Protein AF-A0A528B5R7-F1 (afdb_monomer)

Mean predicted aligned error: 3.53 Å

Solvent-accessible surface area (backbone atoms only — not comparable to full-atom values): 7921 Å² total; per-residue (Å²): 108,72,66,57,52,33,51,52,15,49,74,62,68,35,51,68,36,23,51,47,30,53,55,45,46,54,53,34,49,49,42,38,52,38,29,48,50,32,49,22,60,28,48,76,69,51,77,59,49,83,43,31,18,43,35,43,83,52,29,49,66,48,43,52,49,32,48,53,18,42,41,20,72,52,27,46,54,47,86,100,56,92,52,55,29,66,30,18,62,25,50,48,50,29,47,51,45,27,60,73,35,89,54,97,59,19,66,59,52,26,53,52,51,52,54,48,45,53,51,46,39,50,56,47,50,50,46,55,43,39,39,32,35,68,70,63,48,49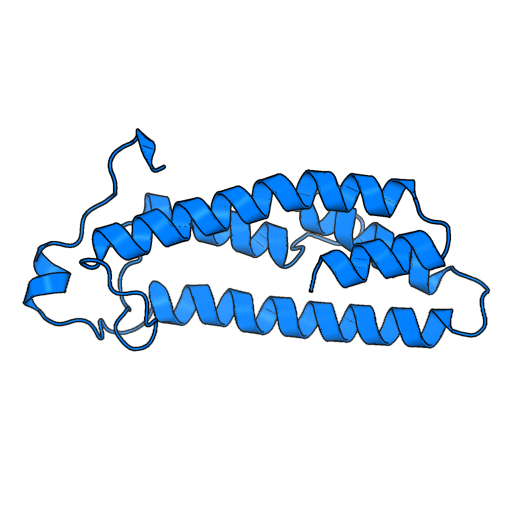,55,71,72,48,64,73,63,42,41,65,62,60,79,94,54,110

Secondary structure (DSSP, 8-state):
-HHHHHHHHHHTT-HHHHHHHHHHHHHHHHHHHHHHHHHHHHTTT---GGG---GGGTSHHHHHHHHHHHHHHHT-B-TTSS-B-HHHHHHHHHHHHHHH--STTHHHHHHHHHHHHHHHHHHHHHHHHHHHSSS--S-HHHHHH--PPPGGG-

Nearest PDB structures (foldseek):
  8qc1-assembly1_L  TM=9.834E-01  e=3.008E-12  Paracoccus denitrificans PD1222
  8qby-assembly1_L  TM=9.821E-01  e=6.115E-12  Paracoccus denitrificans PD1222
  8e73-assembly1_5M  TM=9.513E-01  e=4.923E-09  Vigna radiata
  8uev-assembly1_1L  TM=9.376E-01  e=4.715E-07  Sus scrofa
  8gym-assembly1_N5  TM=8.892E-01  e=3.010E-05  Tetrahymena thermophila SB210

Structure (mmCIF, N/CA/C/O backbone):
data_AF-A0A528B5R7-F1
#
_entry.id   AF-A0A528B5R7-F1
#
loop_
_atom_site.group_PDB
_atom_site.id
_atom_site.type_symbol
_atom_site.label_atom_id
_atom_site.label_alt_id
_atom_site.label_comp_id
_atom_site.label_asym_id
_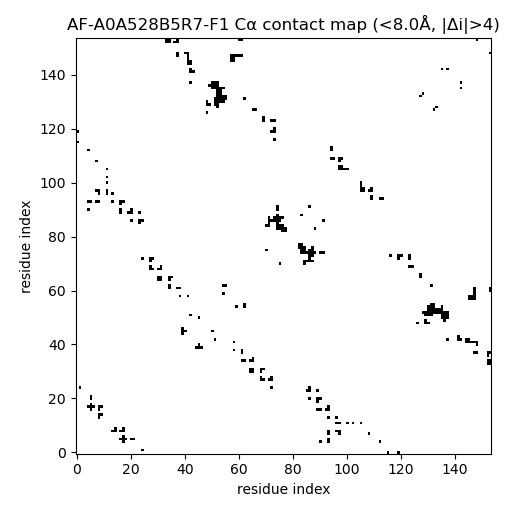atom_site.label_entity_id
_atom_site.label_seq_id
_atom_site.pdbx_PDB_ins_code
_atom_site.Cartn_x
_atom_site.Cartn_y
_atom_site.Cartn_z
_atom_site.occupancy
_atom_site.B_iso_or_equiv
_atom_site.auth_seq_id
_atom_site.auth_comp_id
_atom_site.auth_asym_id
_atom_site.auth_atom_id
_atom_site.pdbx_PDB_model_num
ATOM 1 N N . SER A 1 1 ? 7.895 -7.836 -2.537 1.00 76.50 1 SER A N 1
ATOM 2 C CA . SER A 1 1 ? 8.471 -6.739 -1.725 1.00 76.50 1 SER A CA 1
ATOM 3 C C . SER A 1 1 ? 8.594 -5.503 -2.602 1.00 76.50 1 SER A C 1
ATOM 5 O O . SER A 1 1 ? 9.084 -5.641 -3.715 1.00 76.50 1 SER A O 1
ATOM 7 N N . GLN A 1 2 ? 8.127 -4.334 -2.152 1.00 91.81 2 GLN A N 1
ATOM 8 C CA . GLN A 1 2 ? 8.035 -3.107 -2.972 1.00 91.81 2 GLN A CA 1
ATOM 9 C C . GLN A 1 2 ? 9.410 -2.533 -3.345 1.00 91.81 2 GLN A C 1
ATOM 11 O O . GLN A 1 2 ? 9.590 -2.033 -4.448 1.00 91.81 2 GLN A O 1
ATOM 16 N N . LEU A 1 3 ? 10.420 -2.720 -2.487 1.00 94.12 3 LEU A N 1
ATOM 17 C CA . LEU A 1 3 ? 11.808 -2.403 -2.838 1.00 94.12 3 LEU A CA 1
ATOM 18 C C . LEU A 1 3 ? 12.263 -3.175 -4.085 1.00 94.12 3 LEU A C 1
ATOM 20 O O . LEU A 1 3 ? 12.935 -2.611 -4.936 1.00 94.12 3 LEU A O 1
ATOM 24 N N . GLY A 1 4 ? 11.832 -4.432 -4.243 1.00 95.38 4 GLY A N 1
ATOM 25 C CA . GLY A 1 4 ? 12.128 -5.226 -5.438 1.00 95.38 4 GLY A CA 1
ATOM 26 C C . GLY A 1 4 ? 11.604 -4.588 -6.727 1.00 95.38 4 GLY A C 1
ATOM 27 O O . GLY A 1 4 ? 12.322 -4.575 -7.719 1.00 95.38 4 GLY A O 1
ATOM 28 N N . TYR A 1 5 ? 10.408 -3.983 -6.700 1.00 96.06 5 TYR A N 1
ATOM 29 C CA . TYR A 1 5 ? 9.885 -3.217 -7.842 1.00 96.06 5 TYR A CA 1
ATOM 30 C C . TYR A 1 5 ? 10.790 -2.033 -8.165 1.00 96.06 5 TYR A C 1
ATOM 32 O O . TYR A 1 5 ? 11.164 -1.841 -9.318 1.00 96.06 5 TYR A O 1
ATOM 40 N N . MET A 1 6 ? 11.187 -1.270 -7.144 1.00 97.38 6 MET A N 1
ATOM 41 C CA . MET A 1 6 ? 12.063 -0.110 -7.318 1.00 97.38 6 MET A CA 1
ATOM 42 C C . MET A 1 6 ? 13.414 -0.523 -7.918 1.00 97.38 6 MET A C 1
ATOM 44 O O . MET A 1 6 ? 13.882 0.120 -8.850 1.00 97.38 6 MET A O 1
ATOM 48 N N . PHE A 1 7 ? 14.014 -1.626 -7.459 1.00 96.50 7 PHE A N 1
ATOM 49 C CA . PHE A 1 7 ? 15.269 -2.135 -8.023 1.00 96.50 7 PHE A CA 1
ATOM 50 C C . PHE A 1 7 ? 15.124 -2.626 -9.465 1.00 96.50 7 PHE A C 1
ATOM 52 O O . PHE A 1 7 ? 16.011 -2.360 -10.274 1.00 96.50 7 PHE A O 1
ATOM 59 N N . VAL A 1 8 ? 14.019 -3.292 -9.817 1.00 96.12 8 VAL A N 1
ATOM 60 C CA . VAL A 1 8 ? 13.759 -3.672 -11.216 1.00 96.12 8 VAL A CA 1
ATOM 61 C C . VAL A 1 8 ? 13.615 -2.428 -12.091 1.00 96.12 8 VAL A C 1
ATOM 63 O O . VAL A 1 8 ? 14.239 -2.366 -13.146 1.00 96.12 8 VAL A O 1
ATOM 66 N N . ALA A 1 9 ? 12.880 -1.410 -11.633 1.00 96.44 9 ALA A N 1
ATOM 67 C CA . ALA A 1 9 ? 12.738 -0.140 -12.342 1.00 96.44 9 ALA A CA 1
ATOM 68 C C . ALA A 1 9 ? 14.097 0.534 -12.594 1.00 96.44 9 ALA A C 1
ATOM 70 O O . ALA A 1 9 ? 14.393 0.923 -13.721 1.00 96.44 9 ALA A O 1
ATOM 71 N N . LEU A 1 10 ? 14.957 0.610 -11.573 1.00 96.06 10 LEU A N 1
ATOM 72 C CA . LEU A 1 10 ? 16.326 1.117 -11.716 1.00 96.06 10 LEU A CA 1
ATOM 73 C C . LEU A 1 10 ? 17.145 0.278 -12.710 1.00 96.06 10 LEU A C 1
ATOM 75 O O . LEU A 1 10 ? 17.865 0.838 -13.532 1.00 96.06 10 LEU A O 1
ATOM 79 N N . GLY A 1 11 ? 17.006 -1.049 -12.666 1.00 94.00 11 GLY A N 1
ATOM 80 C CA . GLY A 1 11 ? 17.708 -1.980 -13.553 1.00 94.00 11 GLY A CA 1
ATOM 81 C C . GLY A 1 11 ? 17.317 -1.859 -15.028 1.00 94.00 11 GLY A C 1
ATOM 82 O O . GLY A 1 11 ? 18.138 -2.141 -15.897 1.00 94.00 11 GLY A O 1
ATOM 83 N N . VAL A 1 12 ? 16.097 -1.401 -15.324 1.00 95.00 12 VAL A N 1
ATOM 84 C CA . VAL A 1 12 ? 15.637 -1.117 -16.696 1.00 95.00 12 VAL A CA 1
ATOM 85 C C . VAL A 1 12 ? 15.765 0.362 -17.089 1.00 95.00 12 VAL A C 1
ATOM 87 O O . VAL A 1 12 ? 15.306 0.749 -18.158 1.00 95.00 12 VAL A O 1
ATOM 90 N N . GLY A 1 13 ? 16.393 1.196 -16.250 1.00 94.69 13 GLY A N 1
ATOM 91 C CA . GLY A 1 13 ? 16.606 2.626 -16.512 1.00 94.69 13 GLY A CA 1
ATOM 92 C C . GLY A 1 13 ? 15.399 3.530 -16.223 1.00 94.69 13 GLY A C 1
ATOM 93 O O . GLY A 1 13 ? 15.436 4.726 -16.507 1.00 94.69 13 GLY A O 1
ATOM 94 N N . ALA A 1 14 ? 14.334 3.004 -15.616 1.00 96.31 14 ALA A N 1
ATOM 95 C CA . ALA A 1 14 ? 13.118 3.738 -15.268 1.00 96.31 14 ALA A CA 1
ATOM 96 C C . ALA A 1 14 ? 13.242 4.463 -13.910 1.00 96.31 14 ALA A C 1
ATOM 98 O O . ALA A 1 14 ? 12.447 4.256 -12.989 1.00 96.31 14 ALA A O 1
ATOM 99 N N . TYR A 1 15 ? 14.243 5.339 -13.770 1.00 97.00 15 TYR A N 1
ATOM 100 C CA . TYR A 1 15 ? 14.538 6.058 -12.519 1.00 97.00 15 TYR A CA 1
ATOM 101 C C . TYR A 1 15 ? 13.349 6.881 -12.002 1.00 97.00 15 TYR A C 1
ATOM 103 O O . TYR A 1 15 ? 13.062 6.874 -10.805 1.00 97.00 15 TYR A O 1
ATOM 111 N N . GLY A 1 16 ? 12.623 7.550 -12.906 1.00 97.56 16 GLY A N 1
ATOM 112 C CA . GLY A 1 16 ? 11.435 8.332 -12.554 1.00 97.56 16 GLY A CA 1
ATOM 113 C C . GLY A 1 16 ? 10.329 7.473 -11.935 1.00 97.56 16 GLY A C 1
ATOM 114 O O . GLY A 1 16 ? 9.782 7.838 -10.896 1.00 97.56 16 GLY A O 1
ATOM 115 N N . ALA A 1 17 ? 10.066 6.293 -12.508 1.00 96.94 17 ALA A N 1
ATOM 116 C CA . ALA A 1 17 ? 9.093 5.344 -11.968 1.00 96.94 17 ALA A CA 1
ATOM 117 C C . ALA A 1 17 ? 9.529 4.808 -10.593 1.00 96.94 17 ALA A C 1
ATOM 119 O O . ALA A 1 17 ? 8.709 4.718 -9.679 1.00 96.94 17 ALA A O 1
ATOM 120 N N . ALA A 1 18 ? 10.825 4.529 -10.408 1.00 97.75 18 ALA A N 1
ATOM 121 C CA . ALA A 1 18 ? 11.370 4.086 -9.125 1.00 97.75 18 ALA A CA 1
ATOM 122 C C . ALA A 1 18 ? 11.162 5.128 -8.010 1.00 97.75 18 ALA A C 1
ATOM 124 O O . ALA A 1 18 ? 10.672 4.788 -6.932 1.00 97.75 18 ALA A O 1
ATOM 125 N N . ILE A 1 19 ? 11.488 6.400 -8.270 1.00 97.81 19 ILE A N 1
ATOM 126 C CA . ILE A 1 19 ? 11.326 7.494 -7.298 1.00 97.81 19 ILE A CA 1
ATOM 127 C C . ILE A 1 19 ? 9.849 7.798 -7.035 1.00 97.81 19 ILE A C 1
ATOM 129 O O . ILE A 1 19 ? 9.454 7.977 -5.881 1.00 97.81 19 ILE A O 1
ATOM 133 N N . PHE A 1 20 ? 9.011 7.797 -8.072 1.00 97.25 20 PHE A N 1
ATOM 134 C CA . PHE A 1 20 ? 7.570 7.970 -7.903 1.00 97.25 20 PHE A CA 1
ATOM 135 C C . PHE A 1 20 ? 6.968 6.857 -7.032 1.00 97.25 20 PHE A C 1
ATOM 137 O O . PHE A 1 20 ? 6.196 7.122 -6.102 1.00 97.25 20 PHE A O 1
ATOM 144 N N . HIS A 1 21 ? 7.374 5.606 -7.260 1.00 98.00 21 HIS A N 1
ATOM 145 C CA . HIS A 1 21 ? 6.947 4.491 -6.427 1.00 98.00 21 HIS A CA 1
ATOM 146 C C . HIS A 1 21 ? 7.478 4.600 -4.995 1.00 98.00 21 HIS A C 1
ATOM 148 O O . HIS A 1 21 ? 6.715 4.373 -4.064 1.00 98.00 21 HIS A O 1
ATOM 154 N N . LEU A 1 22 ? 8.730 5.020 -4.786 1.00 97.62 22 LEU A N 1
ATOM 155 C CA . LEU A 1 22 ? 9.284 5.269 -3.449 1.00 97.62 22 LEU A CA 1
ATOM 156 C C . LEU A 1 22 ? 8.448 6.284 -2.659 1.00 97.62 22 LEU A C 1
ATOM 158 O O . LEU A 1 22 ? 8.104 6.028 -1.503 1.00 97.62 22 LEU A O 1
ATOM 162 N N . PHE A 1 23 ? 8.093 7.405 -3.288 1.00 97.06 23 PHE A N 1
ATOM 163 C CA . PHE A 1 23 ? 7.303 8.453 -2.651 1.00 97.06 23 PHE A CA 1
ATOM 164 C C . PHE A 1 23 ? 5.903 7.954 -2.290 1.00 97.06 23 PHE A C 1
ATOM 166 O O . PHE A 1 23 ? 5.511 8.004 -1.128 1.00 97.06 23 PHE A O 1
ATOM 173 N N . THR A 1 24 ? 5.170 7.393 -3.255 1.00 97.00 24 THR A N 1
ATOM 174 C CA . THR A 1 24 ? 3.822 6.848 -3.005 1.00 97.00 24 THR A CA 1
ATOM 175 C C . THR A 1 24 ? 3.842 5.735 -1.954 1.00 97.00 24 THR A C 1
ATOM 177 O O . THR A 1 24 ? 2.974 5.697 -1.079 1.00 97.00 24 THR A O 1
ATOM 180 N N . HIS A 1 25 ? 4.880 4.893 -1.973 1.00 97.50 25 HIS A N 1
ATOM 181 C CA . HIS A 1 25 ? 5.106 3.830 -1.003 1.00 97.50 25 HIS A CA 1
ATOM 182 C C . HIS A 1 25 ? 5.247 4.317 0.426 1.00 97.50 25 HIS A C 1
ATOM 184 O O . HIS A 1 25 ? 4.669 3.694 1.319 1.00 97.50 25 HIS A O 1
ATOM 190 N N . ALA A 1 26 ? 5.948 5.427 0.653 1.00 97.56 26 ALA A N 1
ATOM 191 C CA . ALA A 1 26 ? 6.071 6.004 1.985 1.00 97.56 26 ALA A CA 1
ATOM 192 C C . ALA A 1 26 ? 4.691 6.286 2.606 1.00 97.56 26 ALA A C 1
ATOM 194 O O . ALA A 1 26 ? 4.443 5.880 3.740 1.00 97.56 26 ALA A O 1
ATOM 195 N N . PHE A 1 27 ? 3.761 6.873 1.845 1.00 96.56 27 PHE A N 1
ATOM 196 C CA . PHE A 1 27 ? 2.426 7.218 2.346 1.00 96.56 27 PHE A CA 1
ATOM 197 C C . PHE A 1 27 ? 1.568 5.996 2.653 1.00 96.56 27 PHE A C 1
ATOM 199 O O . PHE A 1 27 ? 1.082 5.857 3.775 1.00 96.56 27 PHE A O 1
ATOM 206 N N . PHE A 1 28 ? 1.382 5.082 1.694 1.00 96.44 28 PHE A N 1
ATOM 207 C CA . PHE A 1 28 ? 0.499 3.941 1.949 1.00 96.44 28 PHE A CA 1
ATOM 208 C C . PHE A 1 28 ? 1.090 2.971 2.980 1.00 96.44 28 PHE A C 1
ATOM 210 O O . PHE A 1 28 ? 0.339 2.322 3.706 1.00 96.44 28 PHE A O 1
ATOM 217 N N . LYS A 1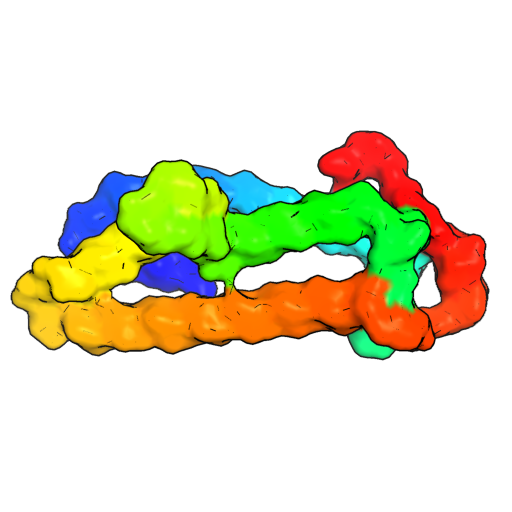 29 ? 2.421 2.886 3.115 1.00 96.69 29 LYS A N 1
ATOM 218 C CA . LYS A 1 29 ? 3.038 2.122 4.206 1.00 96.69 29 LYS A CA 1
ATOM 219 C C . LYS A 1 29 ? 2.878 2.800 5.555 1.00 96.69 29 LYS A C 1
ATOM 221 O O . LYS A 1 29 ? 2.580 2.083 6.506 1.00 96.69 29 LYS A O 1
ATOM 226 N N . ALA A 1 30 ? 3.059 4.117 5.643 1.00 96.88 30 ALA A N 1
ATOM 227 C CA . ALA A 1 30 ? 2.819 4.857 6.878 1.00 96.88 30 ALA A CA 1
ATOM 228 C C . ALA A 1 30 ? 1.370 4.659 7.343 1.00 96.88 30 ALA A C 1
ATOM 230 O O . ALA A 1 30 ? 1.154 4.229 8.470 1.00 96.88 30 ALA A O 1
ATOM 231 N N . LEU A 1 31 ? 0.398 4.824 6.440 1.00 96.81 31 LEU A N 1
ATOM 232 C CA . LEU A 1 31 ? -1.021 4.595 6.723 1.00 96.81 31 LEU A CA 1
ATOM 233 C C . LEU A 1 31 ? -1.299 3.175 7.240 1.00 96.81 31 LEU A C 1
ATOM 235 O O . LEU A 1 31 ? -1.999 3.000 8.232 1.00 96.81 31 LEU A O 1
ATOM 239 N N . LEU A 1 32 ? -0.727 2.149 6.600 1.00 97.31 32 LEU A N 1
ATOM 240 C CA . LEU A 1 32 ? -0.916 0.758 7.024 1.00 97.31 32 LEU A CA 1
ATOM 241 C C . LEU A 1 32 ? -0.260 0.449 8.376 1.00 97.31 32 LEU A C 1
ATOM 243 O O . LEU A 1 32 ? -0.812 -0.336 9.142 1.00 97.31 32 LEU A O 1
ATOM 247 N N . PHE A 1 33 ? 0.903 1.032 8.675 1.00 96.88 33 PHE A N 1
ATOM 248 C CA . PHE A 1 33 ? 1.565 0.831 9.965 1.00 96.88 33 PHE A CA 1
ATOM 249 C C . PHE A 1 33 ? 0.864 1.579 11.099 1.00 96.88 33 PHE A C 1
ATOM 251 O O . PHE A 1 33 ? 0.689 0.997 12.166 1.00 96.88 33 PHE A O 1
ATOM 258 N N . LEU A 1 34 ? 0.407 2.812 10.863 1.00 96.19 34 LEU A N 1
ATOM 259 C CA . LEU A 1 34 ? -0.400 3.564 11.827 1.00 96.19 34 LEU A CA 1
ATOM 260 C C . LEU A 1 34 ? -1.734 2.855 12.093 1.00 96.19 34 LEU A C 1
ATOM 262 O O . LEU A 1 34 ? -2.071 2.599 13.245 1.00 96.19 34 LEU A O 1
ATOM 266 N N . GLY A 1 35 ? -2.426 2.411 11.038 1.00 97.06 35 GLY A N 1
ATOM 267 C CA . GLY A 1 35 ? -3.651 1.618 11.165 1.00 97.06 35 GLY A CA 1
ATOM 268 C C . GLY A 1 35 ? -3.430 0.300 11.913 1.00 97.06 35 GLY A C 1
ATOM 269 O O . GLY A 1 35 ? -4.215 -0.047 12.789 1.00 97.06 35 GLY A O 1
ATOM 270 N N . SER A 1 36 ? -2.327 -0.407 11.645 1.00 97.12 36 SER A N 1
ATOM 271 C CA . SER A 1 36 ? -1.960 -1.602 12.413 1.00 97.12 36 SER A CA 1
ATOM 272 C C . SER A 1 36 ? -1.686 -1.281 13.882 1.00 97.12 36 SER A C 1
ATOM 274 O O . SER A 1 36 ? -2.095 -2.052 14.741 1.00 97.12 36 SER A O 1
ATOM 276 N N . GLY A 1 37 ? -1.013 -0.168 14.185 1.00 97.12 37 GLY A N 1
ATOM 277 C CA . GLY A 1 37 ? -0.780 0.282 15.559 1.00 97.12 37 GLY A CA 1
ATOM 278 C C . GLY A 1 37 ? -2.085 0.592 16.292 1.00 97.12 37 GLY A C 1
ATOM 279 O O . GLY A 1 37 ? -2.257 0.175 17.433 1.00 97.12 37 GLY A O 1
ATOM 280 N N . SER A 1 38 ? -3.035 1.235 15.609 1.00 97.12 38 SER A N 1
ATOM 281 C CA . SER A 1 38 ? -4.385 1.462 16.132 1.00 97.12 38 SER A CA 1
ATOM 282 C C . SER A 1 38 ? -5.133 0.152 16.404 1.00 97.12 38 SER A C 1
ATOM 284 O O . SER A 1 38 ? -5.723 0.005 17.472 1.00 97.12 38 SER A O 1
ATOM 286 N N . VAL A 1 39 ? -5.062 -0.830 15.494 1.00 97.31 39 VAL A N 1
ATOM 287 C CA . VAL A 1 39 ? -5.651 -2.162 15.719 1.00 97.31 39 VAL A CA 1
ATOM 288 C C . VAL A 1 39 ? -5.044 -2.821 16.952 1.00 97.31 39 VAL A C 1
ATOM 290 O O . VAL A 1 39 ? -5.794 -3.241 17.823 1.00 97.31 39 VAL A O 1
ATOM 293 N N . ILE A 1 40 ? -3.711 -2.891 17.032 1.00 96.88 40 ILE A N 1
ATOM 294 C CA . ILE A 1 40 ? -2.982 -3.538 18.135 1.00 96.88 40 ILE A CA 1
ATOM 295 C C . ILE A 1 40 ? -3.378 -2.906 19.472 1.00 96.88 40 ILE A C 1
ATOM 297 O O . ILE A 1 40 ? -3.716 -3.622 20.411 1.00 96.88 40 ILE A O 1
ATOM 301 N N . HIS A 1 41 ? -3.434 -1.575 19.532 1.00 96.12 41 HIS A N 1
ATOM 302 C CA . HIS A 1 41 ? -3.878 -0.861 20.724 1.00 96.12 41 HIS A CA 1
ATOM 303 C C . HIS A 1 41 ? -5.336 -1.189 21.093 1.00 96.12 41 HIS A C 1
ATOM 305 O O . HIS A 1 41 ? -5.637 -1.448 22.256 1.00 96.12 41 HIS A O 1
ATOM 311 N N . ALA A 1 42 ? -6.235 -1.243 20.105 1.00 94.94 42 ALA A N 1
ATOM 312 C CA . ALA A 1 42 ? -7.650 -1.537 20.322 1.00 94.94 42 ALA A CA 1
ATOM 313 C C . ALA A 1 42 ? -7.916 -2.976 20.804 1.00 94.94 42 ALA A C 1
ATOM 315 O O . ALA A 1 42 ? -8.942 -3.217 21.433 1.00 94.94 42 ALA A O 1
ATOM 316 N N . VAL A 1 43 ? -7.021 -3.930 20.518 1.00 95.88 43 VAL A N 1
ATOM 317 C CA . VAL A 1 43 ? -7.154 -5.341 20.932 1.00 95.88 43 VAL A CA 1
ATOM 318 C C . VAL A 1 43 ? -6.195 -5.740 22.060 1.00 95.88 43 VAL A C 1
ATOM 320 O O . VAL A 1 43 ? -5.790 -6.899 22.146 1.00 95.88 43 VAL A O 1
ATOM 323 N N . SER A 1 44 ? -5.843 -4.793 22.935 1.00 94.69 44 SER A N 1
ATOM 324 C CA . SER A 1 44 ? -5.000 -5.036 24.119 1.00 94.69 44 SER A CA 1
ATOM 325 C C . SER A 1 44 ? -3.619 -5.613 23.777 1.00 94.69 44 SER A C 1
ATOM 327 O O . SER A 1 44 ? -3.190 -6.617 24.342 1.00 94.69 44 SER A O 1
ATOM 329 N N . ASP A 1 45 ? -2.939 -4.976 22.824 1.00 94.31 45 ASP A N 1
ATOM 330 C CA . ASP A 1 45 ? -1.588 -5.298 22.346 1.00 94.31 45 ASP A CA 1
ATOM 331 C C . ASP A 1 45 ? -1.443 -6.656 21.636 1.00 94.31 45 ASP A C 1
ATOM 333 O O . ASP A 1 45 ? -0.330 -7.097 21.329 1.00 94.31 45 ASP A O 1
ATOM 337 N N . GLU A 1 46 ? -2.556 -7.311 21.294 1.00 94.81 46 GLU A N 1
ATOM 338 C CA . GLU A 1 46 ? -2.532 -8.535 20.498 1.00 94.81 46 GLU A CA 1
ATOM 339 C C . GLU A 1 46 ? -2.129 -8.233 19.045 1.00 94.81 46 GLU A C 1
ATOM 341 O O . GLU A 1 46 ? -2.724 -7.401 18.360 1.00 94.81 46 GLU A O 1
ATOM 346 N N . GLN A 1 47 ? -1.110 -8.940 18.553 1.00 96.38 47 GLN A N 1
ATOM 347 C CA . GLN A 1 47 ? -0.578 -8.783 17.192 1.00 96.38 47 GLN A CA 1
ATOM 348 C C . GLN A 1 47 ? -0.886 -9.993 16.306 1.00 96.38 47 GLN A C 1
ATOM 350 O O . GLN A 1 47 ? -0.809 -9.913 15.077 1.00 96.38 47 GLN A O 1
ATOM 355 N N . ASP A 1 48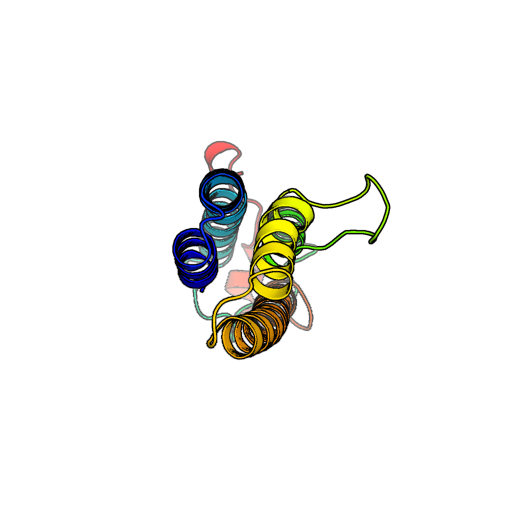 ? -1.247 -11.131 16.902 1.00 96.19 48 ASP A N 1
ATOM 356 C CA . ASP A 1 48 ? -1.607 -12.323 16.158 1.00 96.19 48 ASP A CA 1
ATOM 357 C C . ASP A 1 48 ? -3.019 -12.198 15.584 1.00 96.19 48 ASP A C 1
ATOM 359 O O . ASP A 1 48 ? -4.039 -12.342 16.258 1.00 96.19 48 ASP A O 1
ATOM 363 N N . MET A 1 49 ? -3.068 -12.031 14.269 1.00 96.44 49 MET A N 1
ATOM 364 C CA . MET A 1 49 ? -4.288 -11.994 13.470 1.00 96.44 49 MET A CA 1
ATOM 365 C C . MET A 1 49 ? -5.237 -13.180 13.680 1.00 96.44 49 MET A C 1
ATOM 367 O O . MET A 1 49 ? -6.435 -13.067 13.418 1.00 96.44 49 MET A O 1
ATOM 371 N N . ARG A 1 50 ? -4.731 -14.337 14.120 1.00 95.56 50 ARG A N 1
ATOM 372 C CA . ARG A 1 50 ? -5.557 -15.520 14.417 1.00 95.56 50 ARG A CA 1
ATOM 373 C C . ARG A 1 50 ? -6.450 -15.316 15.639 1.00 95.56 50 ARG A C 1
ATOM 375 O O . ARG A 1 50 ? -7.430 -16.038 15.781 1.00 95.56 50 ARG A O 1
ATOM 382 N N . LYS A 1 51 ? -6.139 -14.326 16.474 1.00 95.31 51 LYS A N 1
ATOM 383 C CA . LYS A 1 51 ? -6.909 -13.916 17.650 1.00 95.31 51 LYS A CA 1
ATOM 384 C C . LYS A 1 51 ? -7.673 -12.607 17.428 1.00 95.31 51 LYS A C 1
ATOM 386 O O . LYS A 1 51 ? -8.206 -12.045 18.370 1.00 95.31 51 LYS A O 1
ATOM 391 N N . MET A 1 52 ? -7.757 -12.124 16.190 1.00 96.62 52 MET A N 1
ATOM 392 C CA . MET A 1 52 ? -8.549 -10.950 15.801 1.00 96.62 52 MET A CA 1
ATOM 393 C C . MET A 1 52 ? -9.800 -11.378 15.026 1.00 96.62 52 MET A C 1
ATOM 395 O O . MET A 1 52 ? -9.959 -12.551 14.699 1.00 96.62 52 MET A O 1
ATOM 399 N N . GLY A 1 53 ? -10.687 -10.448 14.685 1.00 96.56 53 GLY A N 1
ATOM 400 C CA . GLY A 1 53 ? -11.862 -10.714 13.851 1.00 96.56 53 GLY A CA 1
ATOM 401 C C . GLY A 1 53 ? -13.060 -9.872 14.260 1.00 96.56 53 GLY A C 1
ATOM 402 O O . GLY A 1 53 ? -13.176 -9.470 15.412 1.00 96.56 53 GLY A O 1
ATOM 403 N N . GLY A 1 54 ? -13.960 -9.600 13.316 1.00 96.00 54 GLY A N 1
ATOM 404 C CA . GLY A 1 54 ? -15.193 -8.853 13.596 1.00 96.00 54 GLY A CA 1
ATOM 405 C C . GLY A 1 54 ? -14.992 -7.385 14.001 1.00 96.00 54 GLY A C 1
ATOM 406 O O . GLY A 1 54 ? -15.927 -6.754 14.482 1.00 96.00 54 GLY A O 1
ATOM 407 N N . LEU A 1 55 ? -13.801 -6.815 13.795 1.00 96.88 55 LEU A N 1
ATOM 408 C CA . LEU A 1 55 ? -13.469 -5.463 14.256 1.00 96.88 55 LEU A CA 1
ATOM 409 C C . LEU A 1 55 ? -14.077 -4.338 13.400 1.00 96.88 55 LEU A C 1
ATOM 411 O O . LEU A 1 55 ? -14.099 -3.191 13.840 1.00 96.88 55 LEU A O 1
ATOM 415 N N . ARG A 1 56 ? -14.597 -4.628 12.195 1.00 96.88 56 ARG A N 1
ATOM 416 C CA . ARG A 1 56 ? -15.060 -3.590 11.244 1.00 96.88 56 ARG A CA 1
ATOM 417 C C . ARG A 1 56 ? -16.120 -2.637 11.814 1.00 96.88 56 ARG A C 1
ATOM 419 O O . ARG A 1 56 ? -16.194 -1.492 11.388 1.00 96.88 56 ARG A O 1
ATOM 426 N N . THR A 1 57 ? -16.970 -3.122 12.723 1.00 94.94 57 THR A N 1
ATOM 427 C CA . THR A 1 57 ? -18.048 -2.333 13.342 1.00 94.94 57 THR A CA 1
ATOM 428 C C . THR A 1 57 ? -17.613 -1.651 14.635 1.00 94.94 57 THR A C 1
ATOM 430 O O . THR A 1 57 ? -18.291 -0.730 15.071 1.00 94.94 57 THR A O 1
ATOM 433 N N . LEU A 1 58 ? -16.509 -2.098 15.240 1.00 96.00 58 LEU A N 1
ATOM 434 C CA . LEU A 1 58 ? -15.995 -1.587 16.514 1.00 96.00 58 LEU A CA 1
ATOM 435 C C . LEU A 1 58 ? -14.971 -0.464 16.299 1.00 96.00 58 LEU A C 1
ATOM 437 O O . LEU A 1 58 ? -14.984 0.526 17.023 1.00 96.00 58 LEU A O 1
ATOM 441 N N . ILE A 1 59 ? -14.137 -0.589 15.260 1.00 97.12 59 ILE A N 1
ATOM 442 C CA . ILE A 1 59 ? -13.125 0.404 14.860 1.00 97.12 59 ILE A CA 1
ATOM 443 C C . ILE A 1 59 ? -13.259 0.787 13.371 1.00 97.12 59 ILE A C 1
ATOM 445 O O . ILE A 1 59 ? -12.399 0.469 12.540 1.00 97.12 59 ILE A O 1
ATOM 449 N N . PRO A 1 60 ? -14.384 1.420 12.979 1.00 97.38 60 PRO A N 1
ATOM 450 C CA . PRO A 1 60 ? -14.707 1.654 11.574 1.00 97.38 60 PRO A CA 1
ATOM 451 C C . PRO A 1 60 ? -13.767 2.643 10.870 1.00 97.38 60 PRO A C 1
ATOM 453 O O . PRO A 1 60 ? -13.577 2.523 9.659 1.00 97.38 60 PRO A O 1
ATOM 456 N N . LYS A 1 61 ? -13.168 3.613 11.573 1.00 97.25 61 LYS A N 1
ATOM 457 C CA . LYS A 1 61 ? -12.245 4.579 10.955 1.00 97.25 61 LYS A CA 1
ATOM 458 C C . LYS A 1 61 ? -10.938 3.884 10.605 1.00 97.25 61 LYS A C 1
ATOM 460 O O . LYS A 1 61 ? -10.509 3.947 9.452 1.00 97.25 61 LYS A O 1
ATOM 465 N N . THR A 1 62 ? -10.368 3.147 11.554 1.00 97.75 62 THR A N 1
ATOM 466 C CA . THR A 1 62 ? -9.158 2.347 11.334 1.00 97.75 62 THR A CA 1
ATOM 467 C C . THR A 1 62 ? -9.369 1.311 10.240 1.00 97.75 62 THR A C 1
ATOM 469 O O . THR A 1 62 ? -8.515 1.167 9.364 1.00 97.75 62 THR A O 1
ATOM 472 N N . TYR A 1 63 ? -10.539 0.665 10.197 1.00 98.06 63 TYR A N 1
ATOM 473 C CA . TYR A 1 63 ? -10.914 -0.225 9.097 1.00 98.06 63 TYR A CA 1
ATOM 474 C C . TYR A 1 63 ? -10.828 0.465 7.727 1.00 98.06 63 TYR A C 1
ATOM 476 O O . TYR A 1 63 ? -10.121 -0.023 6.843 1.00 98.06 63 TYR A O 1
ATOM 484 N N . TRP A 1 64 ? -11.503 1.603 7.538 1.00 97.81 64 TRP A N 1
ATOM 485 C CA . TRP A 1 64 ? -11.516 2.285 6.240 1.00 97.81 64 TRP A CA 1
ATOM 486 C C . TRP A 1 64 ? -10.142 2.820 5.837 1.00 97.81 64 TRP A C 1
ATOM 488 O O . TRP A 1 64 ? -9.753 2.678 4.678 1.00 97.81 64 TRP A O 1
ATOM 498 N N . MET A 1 65 ? -9.366 3.353 6.781 1.00 96.88 65 MET A N 1
ATOM 499 C CA . MET A 1 65 ? -7.985 3.779 6.530 1.00 96.88 65 MET A CA 1
ATOM 500 C C . MET A 1 65 ? -7.098 2.611 6.089 1.00 96.88 65 MET A C 1
ATOM 502 O O . MET A 1 65 ? -6.370 2.713 5.098 1.00 96.88 65 MET A O 1
ATOM 506 N N . MET A 1 66 ? -7.209 1.462 6.760 1.00 97.94 66 MET A N 1
ATOM 507 C CA . MET A 1 66 ? -6.494 0.246 6.376 1.00 97.94 66 MET A CA 1
ATOM 508 C C . MET A 1 66 ? -6.930 -0.290 5.010 1.00 97.94 66 MET A C 1
ATOM 510 O O . MET A 1 66 ? -6.080 -0.746 4.238 1.00 97.94 66 MET A O 1
ATOM 514 N N . VAL A 1 67 ? -8.220 -0.213 4.674 1.00 98.19 67 VAL A N 1
ATOM 515 C CA . VAL A 1 67 ? -8.730 -0.577 3.344 1.00 98.19 67 VAL A CA 1
ATOM 516 C C . VAL A 1 67 ? -8.151 0.351 2.276 1.00 98.19 67 VAL A C 1
ATOM 518 O O . VAL A 1 67 ? -7.617 -0.147 1.290 1.00 98.19 67 VAL A O 1
ATOM 521 N N . ILE A 1 68 ? -8.154 1.672 2.477 1.00 97.50 68 ILE A N 1
ATOM 522 C CA . ILE A 1 68 ? -7.570 2.645 1.532 1.00 97.50 68 ILE A CA 1
ATOM 523 C C . ILE A 1 68 ? -6.069 2.387 1.328 1.00 97.50 68 ILE A C 1
ATOM 525 O O . ILE A 1 68 ? -5.583 2.355 0.191 1.00 97.50 68 ILE A O 1
ATOM 529 N N . GLY A 1 69 ? -5.331 2.141 2.415 1.00 97.44 69 GLY A N 1
ATOM 530 C CA . GLY A 1 69 ? -3.917 1.771 2.354 1.00 97.44 69 GLY A CA 1
ATOM 531 C C . GLY A 1 69 ? -3.687 0.457 1.605 1.00 97.44 69 GLY A C 1
ATOM 532 O O . GLY A 1 69 ? -2.763 0.353 0.800 1.00 97.44 69 GLY A O 1
ATOM 533 N N . THR A 1 70 ? -4.561 -0.531 1.804 1.00 97.62 70 THR A N 1
ATOM 534 C CA . THR A 1 70 ? -4.509 -1.838 1.130 1.00 97.62 70 THR A CA 1
ATOM 535 C C . THR A 1 70 ? -4.811 -1.717 -0.360 1.00 97.62 70 THR A C 1
ATOM 537 O O . THR A 1 70 ? -4.064 -2.258 -1.175 1.00 97.62 70 THR A O 1
ATOM 540 N N . LEU A 1 71 ? -5.837 -0.957 -0.747 1.00 97.31 71 LEU A N 1
ATOM 541 C CA . LEU A 1 71 ? -6.150 -0.667 -2.150 1.00 97.31 71 LEU A CA 1
ATOM 542 C C . LEU A 1 71 ? -4.976 0.035 -2.843 1.00 97.31 71 LEU A C 1
ATOM 544 O O . LEU A 1 71 ? -4.612 -0.325 -3.961 1.00 97.31 71 LEU A O 1
ATOM 548 N N . SER A 1 72 ? -4.325 0.971 -2.147 1.00 97.06 72 SER A N 1
ATOM 549 C CA . SER A 1 72 ? -3.137 1.659 -2.658 1.00 97.06 72 SER A CA 1
ATOM 550 C C . SER A 1 72 ? -1.941 0.718 -2.800 1.00 97.06 72 SER A C 1
ATOM 552 O O . SER A 1 72 ? -1.292 0.700 -3.837 1.00 97.06 72 SER A O 1
ATOM 554 N N . LEU A 1 73 ? -1.668 -0.126 -1.804 1.00 96.88 73 LEU A N 1
ATOM 555 C CA . LEU A 1 73 ? -0.556 -1.084 -1.826 1.00 96.88 73 LEU A CA 1
ATOM 556 C C . LEU A 1 73 ? -0.709 -2.157 -2.923 1.00 96.88 73 LEU A C 1
ATOM 558 O O . LEU A 1 73 ? 0.275 -2.587 -3.546 1.00 96.88 73 LEU A O 1
ATOM 562 N N . THR A 1 74 ? -1.942 -2.618 -3.122 1.00 95.81 74 THR A N 1
ATOM 563 C CA . THR A 1 74 ? -2.296 -3.609 -4.146 1.00 95.81 74 THR A CA 1
ATOM 564 C C . THR A 1 74 ? -2.380 -2.999 -5.542 1.00 95.81 74 THR A C 1
ATOM 566 O O . THR A 1 74 ? -2.267 -3.741 -6.511 1.00 95.81 74 THR A O 1
ATOM 569 N N . GLY A 1 75 ? -2.438 -1.668 -5.641 1.00 94.19 75 GLY A N 1
ATOM 570 C CA . GLY A 1 75 ? -2.415 -0.936 -6.900 1.00 94.19 75 GLY A CA 1
ATOM 571 C C . GLY A 1 75 ? -3.754 -0.982 -7.622 1.00 94.19 75 GLY A C 1
ATOM 572 O O . GLY A 1 75 ? -3.791 -1.191 -8.826 1.00 94.19 75 GLY A O 1
ATOM 573 N N . VAL A 1 76 ? -4.864 -0.830 -6.896 1.00 95.00 76 VAL A N 1
ATOM 574 C CA . VAL A 1 76 ? -6.204 -0.863 -7.498 1.00 95.00 76 VAL A CA 1
ATOM 575 C C . VAL A 1 76 ? -6.464 0.416 -8.294 1.00 95.00 76 VAL A C 1
ATOM 577 O O . VAL A 1 76 ? -6.276 1.526 -7.785 1.00 95.00 76 VAL A O 1
ATOM 580 N N . GLY A 1 77 ? -6.929 0.245 -9.528 1.00 91.75 77 GLY A N 1
ATOM 581 C CA . GLY A 1 77 ? -7.346 1.299 -10.447 1.00 91.75 77 GLY A CA 1
ATOM 582 C C . GLY A 1 77 ? -8.090 0.711 -11.642 1.00 91.75 77 GLY A C 1
ATOM 583 O O . GLY A 1 77 ? -8.182 -0.510 -11.781 1.00 91.75 77 GLY A O 1
ATOM 584 N N . ILE A 1 78 ? -8.658 1.578 -12.475 1.00 88.44 78 ILE A N 1
ATOM 585 C CA . ILE A 1 78 ? -9.315 1.190 -13.722 1.00 88.44 78 ILE A CA 1
ATOM 586 C C . ILE A 1 78 ? -8.324 1.461 -14.863 1.00 88.44 78 ILE A C 1
ATOM 588 O O . ILE A 1 78 ? -8.028 2.634 -15.129 1.00 88.44 78 ILE A O 1
ATOM 592 N N . PRO A 1 79 ? -7.821 0.413 -15.545 1.00 82.56 79 PRO A N 1
ATOM 593 C CA . PRO A 1 79 ? -6.903 0.567 -16.668 1.00 82.56 79 PRO A CA 1
ATOM 594 C C . PRO A 1 79 ? -7.444 1.533 -17.722 1.00 82.56 79 PRO A C 1
ATOM 596 O O . PRO A 1 79 ? -8.647 1.569 -17.976 1.00 82.56 79 PRO A O 1
ATOM 599 N N . VAL A 1 80 ? -6.551 2.293 -18.363 1.00 81.44 80 VAL A N 1
ATOM 600 C CA . VAL A 1 80 ? -6.890 3.250 -19.440 1.00 81.44 80 VAL A CA 1
ATOM 601 C C . VAL A 1 80 ? -7.732 4.452 -18.965 1.00 81.44 80 VAL A C 1
ATOM 603 O O . VAL A 1 80 ? -8.222 5.241 -19.768 1.00 81.44 80 VAL A O 1
ATOM 606 N N . THR A 1 81 ? -7.879 4.651 -17.653 1.00 87.44 81 THR A N 1
ATOM 607 C CA . THR A 1 81 ? -8.553 5.829 -17.087 1.00 87.44 81 THR A CA 1
ATOM 608 C C . THR A 1 81 ? -7.661 6.568 -16.094 1.00 87.44 81 THR A C 1
ATOM 610 O O . THR A 1 81 ? -6.636 6.065 -15.643 1.00 87.44 81 THR A O 1
ATOM 613 N N . VAL A 1 82 ? -8.089 7.770 -15.706 1.00 86.31 82 VAL A N 1
ATOM 614 C CA . VAL A 1 82 ? -7.464 8.559 -14.631 1.00 86.31 82 VAL A CA 1
ATOM 615 C C . VAL A 1 82 ? -7.902 8.115 -13.227 1.00 86.31 82 VAL A C 1
ATOM 617 O O . VAL A 1 82 ? -7.509 8.725 -12.235 1.00 86.31 82 VAL A O 1
ATOM 620 N N . ILE A 1 83 ? -8.730 7.072 -13.117 1.00 89.62 83 ILE A N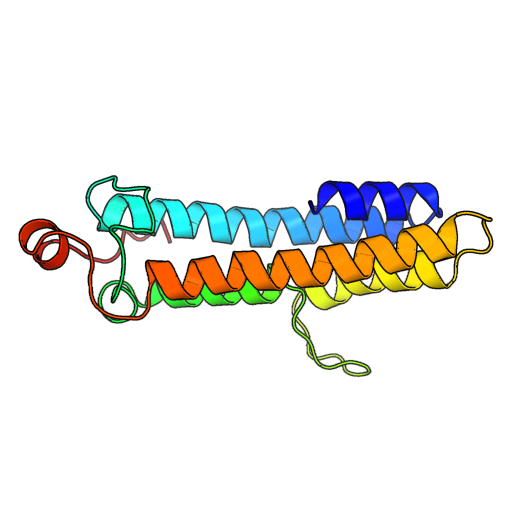 1
ATOM 621 C CA . ILE A 1 83 ? -9.267 6.591 -11.844 1.00 89.62 83 ILE A CA 1
ATOM 622 C C . ILE A 1 83 ? -8.362 5.480 -11.313 1.00 89.62 83 ILE A C 1
ATOM 624 O O . ILE A 1 83 ? -8.401 4.344 -11.783 1.00 89.62 83 ILE A O 1
ATOM 628 N N . GLY A 1 84 ? -7.573 5.786 -10.287 1.00 90.25 84 GLY A N 1
ATOM 629 C CA . GLY A 1 84 ? -6.723 4.799 -9.631 1.00 90.25 84 GLY A CA 1
ATOM 630 C C . GLY A 1 84 ? -6.105 5.307 -8.339 1.00 90.25 84 GLY A C 1
ATOM 631 O O . GLY A 1 84 ? -6.082 6.504 -8.057 1.00 90.25 84 GLY A O 1
ATOM 632 N N . THR A 1 85 ? -5.609 4.376 -7.530 1.00 95.06 85 THR A N 1
ATOM 633 C CA . THR A 1 85 ? -4.821 4.712 -6.342 1.00 95.06 85 THR A CA 1
ATOM 634 C C . THR A 1 85 ? -3.413 5.162 -6.732 1.00 95.06 85 THR A C 1
ATOM 636 O O . THR A 1 85 ? -2.910 4.832 -7.804 1.00 95.06 85 THR A O 1
ATOM 639 N N . ALA A 1 86 ? -2.716 5.869 -5.841 1.00 93.88 86 ALA A N 1
ATOM 640 C CA . ALA A 1 86 ? -1.330 6.272 -6.089 1.00 93.88 86 ALA A CA 1
ATOM 641 C C . ALA A 1 86 ? -0.410 5.075 -6.409 1.00 93.88 86 ALA A C 1
ATOM 643 O O . ALA A 1 86 ? 0.504 5.189 -7.223 1.00 93.88 86 ALA A O 1
ATOM 644 N N . GLY A 1 87 ? -0.678 3.916 -5.797 1.00 93.44 87 GLY A N 1
ATOM 645 C CA . GLY A 1 87 ? 0.057 2.691 -6.085 1.00 93.44 87 GLY A CA 1
ATOM 646 C C . GLY A 1 87 ? -0.348 1.999 -7.384 1.00 93.44 87 GLY A C 1
ATOM 647 O O . GLY A 1 87 ? 0.455 1.223 -7.880 1.00 93.44 87 GLY A O 1
ATOM 648 N N . PHE A 1 88 ? -1.524 2.281 -7.962 1.00 95.25 88 PHE A N 1
ATOM 649 C CA . PHE A 1 88 ? -1.854 1.841 -9.323 1.00 95.25 88 PHE A CA 1
ATOM 650 C C . PHE A 1 88 ? -0.888 2.513 -10.298 1.00 95.25 88 PHE A 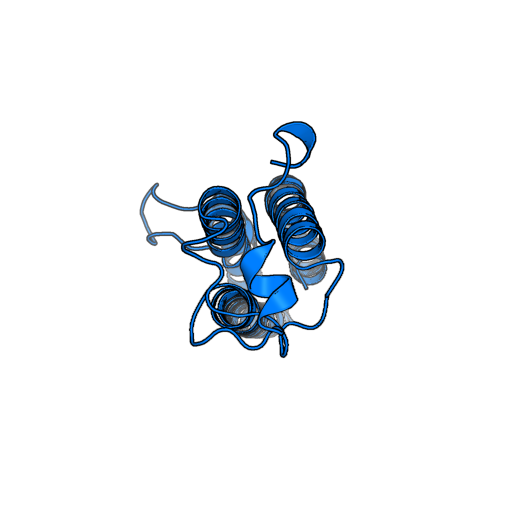C 1
ATOM 652 O O . PHE A 1 88 ? -0.029 1.846 -10.859 1.00 95.25 88 PHE A O 1
ATOM 659 N N . PHE A 1 89 ? -0.904 3.845 -10.369 1.00 95.31 89 PHE A N 1
ATOM 660 C CA . PHE A 1 89 ? -0.058 4.587 -11.307 1.00 95.31 89 PHE A CA 1
ATOM 661 C C . PHE A 1 89 ? 1.439 4.334 -11.112 1.00 95.31 89 PHE A C 1
ATOM 663 O O . PHE A 1 89 ? 2.174 4.196 -12.085 1.00 95.31 89 PHE A O 1
ATOM 670 N N . SER A 1 90 ? 1.918 4.274 -9.864 1.00 95.88 90 SER A N 1
ATOM 671 C CA . SER A 1 90 ? 3.354 4.121 -9.623 1.00 95.88 90 SER A CA 1
ATOM 672 C C . SER A 1 90 ? 3.858 2.699 -9.849 1.00 95.88 90 SER A C 1
ATOM 674 O O . SER A 1 90 ? 4.975 2.521 -10.330 1.00 95.88 90 SER A O 1
ATOM 676 N N . LYS A 1 91 ? 3.059 1.681 -9.514 1.00 95.25 91 LYS A N 1
ATOM 677 C CA . LYS A 1 91 ? 3.447 0.278 -9.692 1.00 95.25 91 LYS A CA 1
ATOM 678 C C . LYS A 1 91 ? 3.298 -0.163 -11.144 1.00 95.25 91 LYS A C 1
ATOM 680 O O . LYS A 1 91 ? 4.180 -0.866 -11.632 1.00 95.25 91 LYS A O 1
ATOM 685 N N . ASP A 1 92 ? 2.237 0.268 -11.823 1.00 94.25 92 ASP A N 1
ATOM 686 C CA . ASP A 1 92 ? 1.996 -0.091 -13.222 1.00 94.25 92 ASP A CA 1
ATOM 687 C C . ASP A 1 92 ? 3.076 0.508 -14.124 1.00 94.25 92 ASP A C 1
ATOM 689 O O . ASP A 1 92 ? 3.676 -0.218 -14.907 1.00 94.25 92 ASP A O 1
ATOM 693 N N . ALA A 1 93 ? 3.489 1.759 -13.879 1.00 95.50 93 ALA A N 1
ATOM 694 C CA . ALA A 1 93 ? 4.617 2.369 -14.586 1.00 95.50 93 ALA A CA 1
ATOM 695 C C . ALA A 1 93 ? 5.912 1.534 -14.500 1.00 95.50 93 ALA A C 1
ATOM 697 O O . ALA A 1 93 ? 6.684 1.483 -15.457 1.00 95.50 93 ALA A O 1
ATOM 698 N N . ILE A 1 94 ? 6.165 0.854 -13.372 1.00 97.31 94 ILE A N 1
ATOM 699 C CA . ILE A 1 94 ? 7.320 -0.048 -13.221 1.00 97.31 94 ILE A CA 1
ATOM 700 C C . ILE A 1 94 ? 7.125 -1.336 -14.027 1.00 97.31 94 ILE A C 1
ATOM 702 O O . ILE A 1 94 ? 8.057 -1.780 -14.700 1.00 97.31 94 ILE A O 1
ATOM 706 N N . ILE A 1 95 ? 5.941 -1.946 -13.946 1.00 96.12 95 ILE A N 1
ATOM 707 C CA . ILE A 1 95 ? 5.614 -3.185 -14.663 1.00 96.12 95 ILE A CA 1
ATOM 708 C C . ILE A 1 95 ? 5.684 -2.953 -16.179 1.00 96.12 95 ILE A C 1
ATOM 710 O O . ILE A 1 95 ? 6.328 -3.727 -16.885 1.00 96.12 95 ILE A O 1
ATOM 714 N N . GLU A 1 96 ? 5.099 -1.863 -16.668 1.00 95.25 96 GLU A N 1
ATOM 715 C CA . GLU A 1 96 ? 5.135 -1.453 -18.073 1.00 95.25 96 GLU A CA 1
ATOM 716 C C . GLU A 1 96 ? 6.559 -1.134 -18.537 1.00 95.25 96 GLU A C 1
ATOM 718 O O . GLU A 1 96 ? 6.971 -1.585 -19.605 1.00 95.25 96 GLU A O 1
ATOM 723 N N . SER A 1 97 ? 7.353 -0.435 -17.717 1.00 95.94 97 SER A N 1
ATOM 724 C CA . SER A 1 97 ? 8.765 -0.175 -18.035 1.00 95.94 97 SER A CA 1
ATOM 725 C C . SER A 1 97 ? 9.568 -1.471 -18.157 1.00 95.94 97 SER A C 1
ATOM 727 O O . SER A 1 97 ? 10.414 -1.593 -19.040 1.00 95.94 97 SER A O 1
ATOM 729 N N . ALA A 1 98 ? 9.303 -2.457 -17.295 1.00 95.56 98 ALA A N 1
ATOM 730 C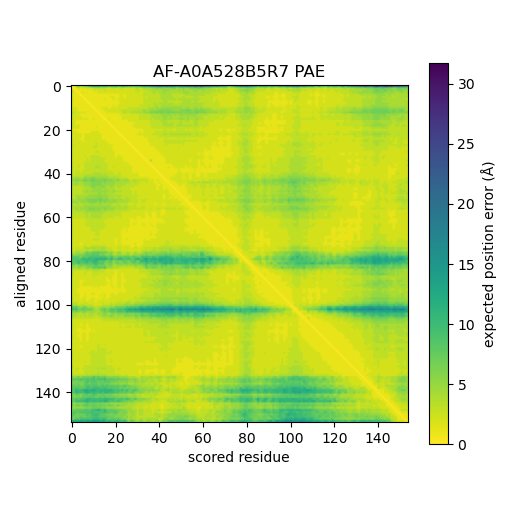 CA . ALA A 1 98 ? 9.939 -3.767 -17.380 1.00 95.56 98 ALA A CA 1
ATOM 731 C C . ALA A 1 98 ? 9.488 -4.549 -18.623 1.00 95.56 98 ALA A C 1
ATOM 733 O O . ALA A 1 98 ? 10.306 -5.234 -19.229 1.00 95.56 98 ALA A O 1
ATOM 734 N N . PHE A 1 99 ? 8.220 -4.427 -19.025 1.00 95.62 99 PHE A N 1
ATOM 735 C CA . PHE A 1 99 ? 7.691 -5.046 -20.242 1.00 95.62 99 PHE A CA 1
ATOM 736 C C . PHE A 1 99 ? 8.283 -4.436 -21.521 1.00 95.62 99 PHE A C 1
ATOM 738 O O . PHE A 1 99 ? 8.639 -5.164 -22.444 1.00 95.62 99 PHE A O 1
ATOM 745 N N . ALA A 1 100 ? 8.414 -3.108 -21.568 1.00 95.69 100 ALA A N 1
ATOM 746 C CA . ALA A 1 100 ? 8.941 -2.379 -22.720 1.00 95.69 100 ALA A CA 1
ATOM 747 C C . ALA A 1 100 ? 10.476 -2.430 -22.834 1.00 95.69 100 ALA A C 1
ATOM 749 O O . ALA A 1 100 ? 11.036 -2.028 -23.854 1.00 95.69 100 ALA A O 1
ATOM 750 N N . ALA A 1 101 ? 11.178 -2.898 -21.799 1.00 93.81 101 ALA A N 1
ATOM 751 C CA . ALA A 1 101 ? 12.632 -2.942 -21.796 1.00 93.81 101 ALA A CA 1
ATOM 752 C C . ALA A 1 101 ? 13.183 -3.972 -22.799 1.00 93.81 101 ALA A C 1
ATOM 754 O O . ALA A 1 101 ? 12.750 -5.118 -22.861 1.00 93.81 101 ALA A O 1
ATOM 755 N N . HIS A 1 102 ? 14.225 -3.583 -23.537 1.00 89.00 102 HIS A N 1
ATOM 756 C CA . HIS A 1 102 ? 14.852 -4.419 -24.571 1.00 89.00 102 HIS A CA 1
ATOM 757 C C . HIS A 1 102 ? 16.013 -5.294 -24.065 1.00 89.00 102 HIS A C 1
ATOM 759 O O . HIS A 1 102 ? 16.783 -5.826 -24.864 1.00 89.00 102 HIS A O 1
ATOM 765 N N . ASN A 1 103 ? 16.191 -5.430 -22.746 1.00 87.38 103 ASN A N 1
ATOM 766 C CA . ASN A 1 103 ? 17.277 -6.244 -22.197 1.00 87.38 103 ASN A CA 1
ATOM 767 C C . ASN A 1 103 ? 16.892 -7.742 -22.139 1.00 87.38 103 ASN A C 1
ATOM 769 O O . ASN A 1 103 ? 15.710 -8.062 -22.005 1.00 87.38 103 ASN A O 1
ATOM 773 N N . PRO A 1 104 ? 17.863 -8.678 -22.176 1.00 88.75 104 PRO A N 1
ATOM 774 C CA . PRO A 1 104 ? 17.576 -10.118 -22.230 1.00 88.75 104 PRO A CA 1
ATOM 775 C C . PRO A 1 104 ? 16.775 -10.677 -21.042 1.00 88.75 104 PRO A C 1
ATOM 777 O O . PRO A 1 104 ? 16.183 -11.746 -21.150 1.00 88.75 104 PRO A O 1
ATOM 780 N N . VAL A 1 105 ? 16.765 -9.979 -19.902 1.00 91.69 105 VAL A N 1
ATOM 781 C CA . VAL A 1 105 ? 16.135 -10.430 -18.648 1.00 91.69 105 VAL A CA 1
ATOM 782 C C . VAL A 1 105 ? 14.783 -9.735 -18.407 1.00 91.69 105 VAL A C 1
ATOM 784 O O . VAL A 1 105 ? 14.058 -10.094 -17.480 1.00 91.69 105 VAL A O 1
ATOM 787 N N . ALA A 1 106 ? 14.401 -8.775 -19.254 1.00 91.31 106 ALA A N 1
ATOM 788 C CA . ALA A 1 106 ? 13.220 -7.929 -19.099 1.00 91.31 106 ALA A CA 1
ATOM 789 C C . ALA A 1 106 ? 11.922 -8.741 -19.018 1.00 91.31 106 ALA A C 1
ATOM 791 O O . ALA A 1 106 ? 11.125 -8.549 -18.101 1.00 91.31 106 ALA A O 1
ATOM 792 N N . GLY A 1 107 ? 11.755 -9.724 -19.909 1.00 93.00 107 GLY A N 1
ATOM 793 C CA . GLY A 1 107 ? 10.582 -10.602 -19.907 1.00 93.00 107 GLY A CA 1
ATOM 794 C C . GLY A 1 107 ? 10.445 -11.414 -18.615 1.00 93.00 107 GLY A C 1
ATOM 795 O O . GLY A 1 107 ? 9.351 -11.522 -18.063 1.00 93.00 107 GLY A O 1
ATOM 796 N N . LEU A 1 108 ? 11.558 -11.928 -18.076 1.00 94.88 108 LEU A N 1
ATOM 797 C CA . LEU A 1 108 ? 11.558 -12.626 -16.788 1.00 94.88 108 LEU A CA 1
ATOM 798 C C . LEU A 1 108 ? 11.213 -11.667 -15.643 1.00 94.88 108 LEU A C 1
ATOM 800 O O . LEU A 1 108 ? 10.394 -12.001 -14.788 1.00 94.88 108 LEU A O 1
ATOM 804 N N . ALA A 1 109 ? 11.812 -10.474 -15.635 1.00 95.31 109 ALA A N 1
ATOM 805 C CA . ALA A 1 109 ? 11.536 -9.455 -14.632 1.00 95.31 109 ALA A CA 1
ATOM 806 C C . ALA A 1 109 ? 10.049 -9.070 -14.628 1.00 95.31 109 ALA A C 1
ATOM 808 O O . ALA A 1 109 ? 9.431 -9.073 -13.567 1.00 95.31 109 ALA A O 1
ATOM 809 N N . PHE A 1 110 ? 9.450 -8.837 -15.798 1.00 96.06 110 PHE A N 1
ATOM 810 C CA . PHE A 1 110 ? 8.020 -8.566 -15.945 1.00 96.06 110 PHE A CA 1
ATOM 811 C C . PHE A 1 110 ? 7.154 -9.674 -15.327 1.00 96.06 110 PHE A C 1
ATOM 813 O O . PHE A 1 110 ? 6.315 -9.390 -14.472 1.00 96.06 110 PHE A O 1
ATOM 820 N N . VAL A 1 111 ? 7.395 -10.943 -15.680 1.00 96.62 111 VAL A N 1
ATOM 821 C CA . VAL A 1 111 ? 6.627 -12.077 -15.132 1.00 96.62 111 VAL A CA 1
ATOM 822 C C . VAL A 1 111 ? 6.753 -12.146 -13.608 1.00 96.62 111 VAL A C 1
ATOM 824 O O . VAL A 1 111 ? 5.750 -12.299 -12.908 1.00 96.62 111 VAL A O 1
ATOM 827 N N . LEU A 1 112 ? 7.965 -11.979 -13.070 1.00 96.94 112 LEU A N 1
ATOM 828 C CA . LEU A 1 112 ? 8.195 -11.976 -11.624 1.00 96.94 112 LEU A CA 1
ATOM 829 C C . LEU A 1 112 ? 7.493 -10.805 -10.925 1.00 96.94 112 LEU A C 1
ATOM 831 O O . LEU A 1 112 ? 6.95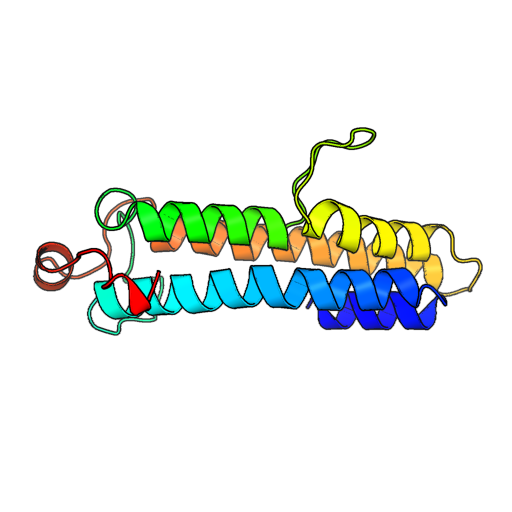5 -10.990 -9.832 1.00 96.94 112 LEU A O 1
ATOM 835 N N . LEU A 1 113 ? 7.455 -9.621 -11.543 1.00 96.75 113 LEU A N 1
ATOM 836 C CA . LEU A 1 113 ? 6.715 -8.473 -11.020 1.00 96.75 113 LEU A CA 1
ATOM 837 C C . LEU A 1 113 ? 5.202 -8.724 -11.016 1.00 96.75 113 LEU A C 1
ATOM 839 O O . LEU A 1 113 ? 4.536 -8.368 -10.046 1.00 96.75 113 LEU A O 1
ATOM 843 N N . VAL A 1 114 ? 4.640 -9.366 -12.040 1.00 96.12 114 VAL A N 1
ATOM 844 C CA . VAL A 1 114 ? 3.207 -9.708 -12.066 1.00 96.12 114 VAL A CA 1
ATOM 845 C C . VAL A 1 114 ? 2.873 -10.724 -10.970 1.00 96.12 114 VAL A C 1
ATOM 847 O O . VAL A 1 114 ? 1.954 -10.503 -10.180 1.00 96.12 114 VAL A O 1
ATOM 850 N N . VAL A 1 115 ? 3.667 -11.790 -10.832 1.00 97.00 115 VAL A N 1
ATOM 851 C CA . VAL A 1 115 ? 3.490 -12.786 -9.757 1.00 97.00 115 VAL A CA 1
ATOM 852 C C . VAL A 1 115 ? 3.617 -12.137 -8.375 1.00 97.00 115 VAL A C 1
ATOM 854 O O . VAL A 1 115 ? 2.807 -12.392 -7.480 1.00 97.00 115 VAL A O 1
ATOM 857 N N . ALA A 1 116 ? 4.593 -11.243 -8.197 1.00 96.38 116 ALA A N 1
ATOM 858 C CA . ALA A 1 116 ? 4.747 -10.487 -6.961 1.00 96.38 116 ALA A CA 1
ATOM 859 C C . ALA A 1 116 ? 3.523 -9.603 -6.663 1.00 96.38 116 ALA A C 1
ATOM 861 O O . ALA A 1 116 ? 3.138 -9.493 -5.496 1.00 96.38 116 ALA A O 1
ATOM 862 N N . ALA A 1 117 ? 2.877 -9.021 -7.681 1.00 95.50 117 ALA A N 1
ATOM 863 C CA . ALA A 1 117 ? 1.665 -8.220 -7.508 1.00 95.50 117 ALA A CA 1
ATOM 864 C C . ALA A 1 117 ? 0.504 -9.089 -7.011 1.00 95.50 117 ALA A C 1
ATOM 866 O O . ALA A 1 117 ? -0.189 -8.699 -6.067 1.00 95.50 117 ALA A O 1
ATOM 867 N N . CYS A 1 118 ? 0.347 -10.291 -7.575 1.00 95.56 118 CYS A N 1
ATOM 868 C CA . CYS A 1 118 ? -0.646 -11.268 -7.131 1.00 95.56 118 CYS A CA 1
ATOM 869 C C . CYS A 1 118 ? -0.436 -11.662 -5.664 1.00 95.56 118 CYS A C 1
ATOM 871 O O . CYS A 1 118 ? -1.384 -11.621 -4.878 1.00 95.56 118 CYS A O 1
ATOM 873 N N . PHE A 1 119 ? 0.799 -11.976 -5.258 1.00 97.19 119 PHE A N 1
ATOM 874 C CA . PHE A 1 119 ? 1.093 -12.284 -3.856 1.00 97.19 119 PHE A CA 1
ATOM 875 C C . PHE A 1 119 ? 0.863 -11.091 -2.932 1.00 97.19 119 PHE A C 1
ATOM 877 O O . PHE A 1 119 ? 0.342 -11.281 -1.833 1.00 97.19 119 PHE A O 1
ATOM 884 N N . THR A 1 120 ? 1.175 -9.869 -3.376 1.00 96.56 120 THR A N 1
ATOM 885 C CA . THR A 1 120 ? 0.829 -8.653 -2.633 1.00 96.56 120 THR A CA 1
ATOM 886 C C . THR A 1 120 ? -0.666 -8.525 -2.409 1.00 96.56 120 THR A C 1
ATOM 888 O O . THR A 1 120 ? -1.082 -8.333 -1.270 1.00 96.56 120 THR A O 1
ATOM 891 N N . SER A 1 121 ? -1.474 -8.703 -3.450 1.00 95.56 121 SER A N 1
ATOM 892 C CA . SER A 1 121 ? -2.931 -8.720 -3.314 1.00 95.56 121 SER A CA 1
ATOM 893 C C . SER A 1 121 ? -3.394 -9.779 -2.311 1.00 95.56 121 SER A C 1
ATOM 895 O O . SER A 1 121 ? -4.130 -9.466 -1.374 1.00 95.56 121 SER A O 1
ATOM 897 N N . PHE A 1 122 ? -2.881 -11.005 -2.434 1.00 97.25 122 PHE A N 1
ATOM 898 C CA . PHE A 1 122 ? -3.256 -12.116 -1.566 1.00 97.25 122 PHE A CA 1
ATOM 899 C C . PHE A 1 122 ? -2.987 -11.835 -0.083 1.00 97.25 122 PHE A C 1
ATOM 901 O O . PHE A 1 122 ? -3.908 -11.922 0.733 1.00 97.25 122 PHE A O 1
ATOM 908 N N . TYR A 1 123 ? -1.753 -11.474 0.295 1.00 96.50 123 TYR A N 1
ATOM 909 C CA . TYR A 1 123 ? -1.452 -11.250 1.712 1.00 96.50 123 TYR A CA 1
ATOM 910 C C . TYR A 1 123 ? -2.132 -9.988 2.259 1.00 96.50 123 TYR A C 1
ATOM 912 O O . TYR A 1 123 ? -2.467 -9.950 3.442 1.00 96.50 123 TYR A O 1
ATOM 920 N N . SER A 1 124 ? -2.361 -8.964 1.428 1.00 96.88 124 SER A N 1
ATOM 921 C CA . SER A 1 124 ? -3.016 -7.724 1.853 1.00 96.88 124 SER A CA 1
ATOM 922 C C . SER A 1 124 ? -4.503 -7.928 2.122 1.00 96.88 124 SER A C 1
ATOM 924 O O . SER A 1 124 ? -5.010 -7.478 3.146 1.00 96.88 124 SER A O 1
ATOM 926 N N . TRP A 1 125 ? -5.205 -8.673 1.270 1.00 97.62 125 TRP A N 1
ATOM 927 C CA . TRP A 1 125 ? -6.605 -9.003 1.527 1.00 97.62 125 TRP A CA 1
ATOM 928 C C . TRP A 1 125 ? -6.768 -10.024 2.645 1.00 97.62 125 TRP A C 1
ATOM 930 O O . TRP A 1 125 ? -7.662 -9.867 3.477 1.00 97.62 125 TRP A O 1
ATOM 940 N N . ARG A 1 126 ? -5.863 -11.009 2.751 1.00 97.44 126 ARG A N 1
ATOM 941 C CA . ARG A 1 126 ? -5.785 -11.882 3.932 1.00 97.44 126 ARG A CA 1
ATOM 942 C C . ARG A 1 126 ? -5.702 -11.052 5.213 1.00 97.44 126 ARG A C 1
ATOM 944 O O . ARG A 1 126 ? -6.374 -11.395 6.185 1.00 97.44 126 ARG A O 1
ATOM 951 N N . LEU A 1 127 ? -4.925 -9.963 5.195 1.00 97.44 127 LEU A N 1
ATOM 952 C CA . LEU A 1 127 ? -4.816 -9.051 6.326 1.00 97.44 127 LEU A CA 1
ATOM 953 C C . LEU A 1 127 ? -6.185 -8.468 6.705 1.00 97.44 127 LEU A C 1
ATOM 955 O O . LEU A 1 127 ? -6.667 -8.657 7.821 1.00 97.44 127 LEU A O 1
ATOM 959 N N . ILE A 1 128 ? -6.847 -7.824 5.745 1.00 98.25 128 ILE A N 1
ATOM 960 C CA . ILE A 1 128 ? -8.144 -7.171 5.960 1.00 98.25 128 ILE A CA 1
ATOM 961 C C . ILE A 1 128 ? -9.226 -8.157 6.428 1.00 98.25 128 ILE A C 1
ATOM 963 O O . ILE A 1 128 ? -10.025 -7.835 7.314 1.00 98.25 128 ILE A O 1
ATOM 967 N N . PHE A 1 129 ? -9.272 -9.366 5.869 1.00 97.81 129 PHE A N 1
ATOM 968 C CA . PHE A 1 129 ? -10.291 -10.347 6.238 1.00 97.81 129 PHE A CA 1
ATOM 969 C C . PHE A 1 129 ? -10.070 -10.940 7.627 1.00 97.81 129 PHE A C 1
ATOM 971 O O . PHE A 1 129 ? -11.017 -11.003 8.409 1.00 97.81 129 PHE A O 1
ATOM 978 N N . MET A 1 130 ? -8.846 -11.343 7.968 1.00 97.62 130 MET A N 1
ATOM 979 C CA . MET A 1 130 ? -8.584 -11.955 9.275 1.00 97.62 130 MET A CA 1
ATOM 980 C C . MET A 1 130 ? -8.682 -10.951 10.431 1.00 97.62 130 MET A C 1
ATOM 982 O O . MET A 1 130 ? -9.102 -11.335 11.520 1.00 97.62 130 MET A O 1
ATOM 986 N N . THR A 1 131 ? -8.344 -9.680 10.207 1.00 97.56 131 THR A N 1
ATOM 987 C CA . THR A 1 131 ? -8.420 -8.653 11.255 1.00 97.56 131 THR A CA 1
ATOM 988 C C . THR A 1 131 ? -9.843 -8.126 11.446 1.00 97.56 131 THR A C 1
ATOM 990 O O . THR A 1 131 ? -10.332 -8.065 12.571 1.00 97.56 131 THR A O 1
ATOM 993 N N . PHE A 1 132 ? -10.547 -7.772 10.365 1.00 97.88 132 PHE A N 1
ATOM 994 C CA . PHE A 1 132 ? -11.796 -7.004 10.472 1.00 97.88 132 PHE A CA 1
ATOM 995 C C . PHE A 1 132 ? -13.072 -7.806 10.206 1.00 97.88 132 PHE A C 1
ATOM 997 O O . PHE A 1 132 ? -14.151 -7.376 10.618 1.00 97.88 132 PHE A O 1
ATOM 1004 N N . HIS A 1 133 ? -12.973 -8.955 9.536 1.00 97.44 133 HIS A N 1
ATOM 1005 C CA . HIS A 1 133 ? -14.125 -9.746 9.104 1.00 97.44 133 HIS A CA 1
ATOM 1006 C C . HIS A 1 133 ? -14.201 -11.107 9.812 1.00 97.44 133 HIS A C 1
ATOM 1008 O O . HIS A 1 133 ? -13.303 -11.531 10.550 1.00 97.44 133 HIS A O 1
ATOM 1014 N N . GLY A 1 134 ? -15.317 -11.798 9.575 1.00 94.44 134 GLY A N 1
ATOM 1015 C CA . GLY A 1 134 ? -15.641 -13.066 10.216 1.00 94.44 134 GLY A CA 1
ATOM 1016 C C . GLY A 1 134 ? -16.010 -12.903 11.689 1.00 94.44 134 GLY A C 1
ATOM 1017 O O . GLY A 1 134 ? -16.201 -11.792 12.179 1.00 94.44 134 GLY A O 1
ATOM 1018 N N . GLN A 1 135 ? -16.115 -14.036 12.379 1.00 93.12 135 GLN A N 1
ATOM 1019 C CA . GLN A 1 135 ? -16.421 -14.050 13.806 1.00 93.12 135 GLN A CA 1
ATOM 1020 C C . GLN A 1 135 ? -15.223 -13.560 14.633 1.00 93.12 135 GLN A C 1
ATOM 1022 O O . GLN A 1 135 ? -14.082 -13.866 14.260 1.00 93.12 135 GLN A O 1
ATOM 1027 N N . PRO A 1 136 ? -15.457 -12.834 15.740 1.00 94.06 136 PRO A N 1
ATOM 1028 C CA . PRO A 1 136 ? -14.420 -12.520 16.711 1.00 94.06 136 PRO A CA 1
ATOM 1029 C C . PRO A 1 136 ? -13.711 -13.782 17.198 1.00 94.06 136 PRO A C 1
ATOM 1031 O O . PRO A 1 136 ? -14.353 -14.765 17.564 1.00 94.06 136 PRO A O 1
ATOM 1034 N N . ARG A 1 137 ? -12.378 -13.750 17.181 1.00 95.00 137 ARG A N 1
ATOM 1035 C CA . ARG A 1 137 ? -11.516 -14.819 17.714 1.00 95.00 137 ARG A CA 1
ATOM 1036 C C . ARG A 1 137 ? -10.746 -14.379 18.965 1.00 95.00 137 ARG A C 1
ATOM 1038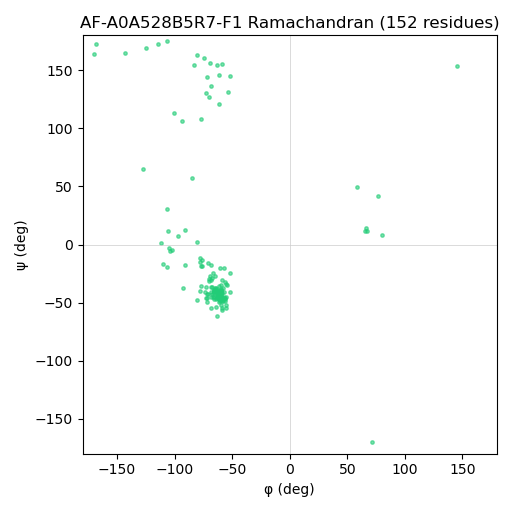 O O . ARG A 1 137 ? -9.973 -15.165 19.503 1.00 95.00 137 ARG A O 1
ATOM 1045 N N . ALA A 1 138 ? -10.958 -13.139 19.411 1.00 92.12 138 ALA A N 1
ATOM 1046 C CA . ALA A 1 138 ? -10.446 -12.624 20.676 1.00 92.12 138 ALA A CA 1
ATOM 1047 C C . ALA A 1 138 ? -11.340 -13.071 21.844 1.00 92.12 138 ALA A C 1
ATOM 1049 O O . ALA A 1 138 ? -12.489 -13.473 21.641 1.00 92.12 138 ALA A O 1
ATOM 1050 N N . SER A 1 139 ? -10.829 -12.979 23.075 1.00 90.25 139 SER A N 1
ATOM 1051 C CA . SER A 1 139 ? -11.634 -13.237 24.272 1.00 90.25 139 SER A CA 1
ATOM 1052 C C . SER A 1 139 ? -12.777 -12.223 24.401 1.00 90.25 139 SER A C 1
ATOM 1054 O O . SER A 1 139 ? -12.693 -11.093 23.916 1.00 90.25 139 SER A O 1
ATOM 1056 N N . HIS A 1 140 ? -13.852 -12.617 25.087 1.00 88.81 140 HIS A N 1
ATOM 1057 C CA . HIS A 1 140 ? -14.997 -11.732 25.319 1.00 88.81 140 HIS A CA 1
ATOM 1058 C C . HIS A 1 140 ? -14.602 -10.455 26.082 1.00 88.81 140 HIS A C 1
ATOM 1060 O O . HIS A 1 140 ? -15.137 -9.384 25.815 1.00 88.81 140 HIS A O 1
ATOM 1066 N N . GLU A 1 141 ? -13.639 -10.564 26.999 1.00 89.12 141 GLU A N 1
ATOM 1067 C CA . GLU A 1 141 ? -13.088 -9.427 27.738 1.00 89.12 141 GLU A CA 1
ATOM 1068 C C . GLU A 1 141 ? -12.436 -8.404 26.803 1.00 89.12 141 GLU A C 1
ATOM 1070 O O . GLU A 1 141 ? -12.787 -7.229 26.865 1.00 89.12 141 GLU A O 1
ATOM 1075 N N . VAL A 1 142 ? -11.565 -8.845 25.885 1.00 89.69 142 VAL A N 1
ATOM 1076 C CA . VAL A 1 142 ? -10.931 -7.951 24.902 1.00 89.69 142 VAL A CA 1
ATOM 1077 C C . VAL A 1 142 ? -11.998 -7.299 24.032 1.00 89.69 142 VAL A C 1
ATOM 1079 O O . VAL A 1 142 ? -12.030 -6.079 23.914 1.00 89.69 142 VAL A O 1
ATOM 1082 N N . MET A 1 143 ? -12.930 -8.091 23.492 1.00 91.88 143 MET A N 1
ATOM 1083 C CA . MET A 1 143 ? -13.980 -7.594 22.595 1.00 91.88 143 MET A CA 1
ATOM 1084 C C . MET A 1 143 ? -14.876 -6.522 23.228 1.00 91.88 143 MET A C 1
ATOM 1086 O O . MET A 1 143 ? -15.359 -5.649 22.512 1.00 91.88 143 MET A O 1
ATOM 1090 N N . HIS A 1 144 ? -15.084 -6.562 24.547 1.00 90.38 144 HIS A N 1
ATOM 1091 C CA . HIS A 1 144 ? -15.895 -5.575 25.265 1.00 90.38 144 HIS A CA 1
ATOM 1092 C C . HIS A 1 144 ? -15.172 -4.232 25.483 1.00 90.38 144 HIS A C 1
ATOM 1094 O O . HIS A 1 144 ? -15.821 -3.220 25.741 1.00 90.38 144 HIS A O 1
ATOM 1100 N N . HIS A 1 145 ? -13.841 -4.212 25.375 1.00 91.56 145 HIS A N 1
ATOM 1101 C CA . HIS A 1 145 ? -13.018 -3.011 25.545 1.00 91.56 145 HIS A CA 1
ATOM 1102 C C . HIS A 1 145 ? -12.500 -2.444 24.220 1.00 91.56 145 HIS A C 1
ATOM 1104 O O . HIS A 1 145 ? -11.872 -1.387 24.223 1.00 91.56 145 HIS A O 1
ATOM 1110 N N . VAL A 1 146 ? -12.777 -3.100 23.086 1.00 94.56 146 VAL A N 1
ATOM 1111 C CA . VAL A 1 146 ? -12.387 -2.586 21.768 1.00 94.56 146 VAL A CA 1
ATOM 1112 C C . VAL A 1 146 ? -13.064 -1.241 21.522 1.00 94.56 146 VAL A C 1
ATOM 1114 O O . VAL A 1 146 ? -14.290 -1.138 21.462 1.00 94.56 146 VAL A O 1
ATOM 1117 N N . HIS A 1 147 ? -12.248 -0.220 21.296 1.00 94.12 147 HIS A N 1
ATOM 1118 C CA . HIS A 1 147 ? -12.691 1.100 20.878 1.00 94.12 147 HIS A CA 1
ATOM 1119 C C . HIS A 1 147 ? -11.695 1.710 19.893 1.00 94.12 147 HIS A C 1
ATOM 1121 O O . HIS A 1 147 ? -10.553 1.265 19.768 1.00 94.12 147 HIS A O 1
ATOM 1127 N N . GLU A 1 148 ? -12.127 2.759 19.194 1.00 95.62 148 GLU A N 1
ATOM 1128 C CA . GLU A 1 148 ? -11.230 3.508 18.319 1.00 95.62 148 GLU A CA 1
ATOM 1129 C C . GLU A 1 148 ? -10.075 4.136 19.088 1.00 95.62 148 GLU A C 1
ATOM 1131 O O . GLU A 1 148 ? -10.222 4.577 20.231 1.00 95.62 148 GLU A O 1
ATOM 1136 N N . SER A 1 149 ? -8.921 4.202 18.435 1.00 92.31 149 SER A N 1
ATOM 1137 C CA . SER A 1 149 ? -7.754 4.861 19.012 1.00 92.31 149 SER A CA 1
ATOM 1138 C C . SER A 1 149 ? -7.961 6.380 19.098 1.00 92.31 149 SER A C 1
ATOM 1140 O O . SER A 1 149 ? -8.762 6.949 18.346 1.00 92.31 149 SER A O 1
ATOM 1142 N N . PRO A 1 150 ? -7.253 7.069 20.013 1.00 91.88 150 PRO A N 1
ATOM 1143 C CA . PRO A 1 150 ? -7.317 8.522 20.101 1.00 91.88 150 PRO A CA 1
ATOM 1144 C C . PRO A 1 150 ? -6.895 9.184 18.775 1.00 91.88 150 PRO A C 1
ATOM 1146 O O . PRO A 1 150 ? -6.090 8.612 18.041 1.00 91.88 150 PRO A O 1
ATOM 1149 N N . PRO A 1 151 ? -7.353 10.418 18.483 1.00 89.44 151 PRO A N 1
ATOM 1150 C CA . PRO A 1 151 ? -7.086 11.092 17.206 1.00 89.44 151 PRO A CA 1
ATOM 1151 C C . PRO A 1 151 ? -5.608 11.269 16.843 1.00 89.44 151 PRO A C 1
ATOM 1153 O O . PRO A 1 151 ? -5.298 11.479 15.685 1.00 89.44 151 PRO A O 1
ATOM 1156 N N . VAL A 1 152 ? -4.690 11.196 17.811 1.00 90.25 152 VAL A N 1
ATOM 1157 C CA . VAL A 1 152 ? -3.240 11.263 17.557 1.00 90.25 152 VAL A CA 1
ATOM 1158 C C . VAL A 1 152 ? -2.690 10.002 16.865 1.00 90.25 152 VAL A C 1
ATOM 1160 O O . VAL A 1 152 ? -1.581 10.023 16.342 1.00 90.25 152 VAL A O 1
ATOM 1163 N N . MET A 1 153 ? -3.450 8.903 16.873 1.00 87.31 153 MET A N 1
ATOM 1164 C CA . MET A 1 153 ? -3.092 7.620 16.254 1.00 87.31 153 MET A CA 1
ATOM 1165 C C . MET A 1 153 ? -3.830 7.349 14.932 1.00 87.31 153 MET A C 1
ATOM 1167 O O . MET A 1 153 ? -3.554 6.327 14.301 1.00 87.31 153 MET A O 1
ATOM 1171 N N . LEU A 1 154 ? -4.770 8.219 14.544 1.00 79.69 154 LEU A N 1
ATOM 1172 C CA . LEU A 1 154 ? -5.576 8.119 13.322 1.00 79.69 154 LEU A CA 1
ATOM 1173 C C . LEU A 1 154 ? -5.094 9.150 12.297 1.00 79.69 154 LEU A C 1
ATOM 1175 O O . LEU A 1 154 ? -4.927 8.761 11.122 1.00 79.69 154 LEU A O 1
#

pLDDT: mean 94.83, std 3.61, range [76.5, 98.25]

Sequence (154 aa):
SQLGYMFVALGVGAYGAAIFHLFTHAFFKALLFLGSGSVIHAVSDEQDMRKMGGLRTLIPKTYWMMVIGTLSLTGVGIPVTVIGTAGFFSKDAIIESAFAAHNPVAGLAFVLLVVAACFTSFYSWRLIFMTFHGQPRASHEVMHHVHESPPVML

Radius of gyration: 17.88 Å; Cα contacts (8 Å, |Δi|>4): 204; chains: 1; bounding box: 36×27×52 Å

Foldseek 3Di:
DLVLLLVLCVVLVNNVLSVLSVVLVVVLVVLQVLLLVQLCVLQVNDNDLQQAAQCCVAAVVSLVSLVLSLQLQLWDADPPDPGTHSNVVSLVSSLVSLVPRPDPCSVVSNVVSVVVSVVSNVVSVVSSCSHNHDDRNHDPVSVVRRHGDDPVSD